Protein AF-A0A822EHN0-F1 (afdb_monomer_lite)

Secondary structure (DSSP, 8-state):
--HHHHT-PPPPHHHHHHHHHHHHTS-HHHHHHHHHHHHHHHHHHHT-SS--TTSBHHHHHHHH-TTSHHHHHHHHTTPPP-BGGGHHHHHHHHHHHHHHGGGGGS-GGGGGG----HHHHHHHHHHHHHH---HHHHHHHHHHHHHHHHHHHHHHHHHHHHHHHHHH--

Sequence (170 aa):
IDLNEIYSVLLSHDQLETEWNFLKEMSLDKLYEGRNLLRQITITLQHYSDDLSQKYLYEFVRIIDNENNLLEQVKRCQIKNFQLCYITNVRDLYEKSMNDFQYLFTDVSHLLRIPLDKELSFELNQILKTELIDIEYQDQIDKLQVDIQMITDFLNVLQKNESILLHQST

Structure (mmCIF, N/CA/C/O backbone):
data_AF-A0A822EHN0-F1
#
_entry.id   AF-A0A822EHN0-F1
#
loop_
_atom_site.group_PDB
_atom_site.id
_atom_site.type_symbol
_atom_site.label_atom_id
_atom_site.label_alt_id
_atom_site.label_comp_id
_atom_site.label_asym_id
_atom_site.label_entity_id
_atom_site.label_seq_id
_atom_site.pdbx_PDB_ins_code
_atom_site.Cartn_x
_atom_site.Cartn_y
_atom_site.Cartn_z
_atom_site.occupancy
_atom_site.B_iso_or_equiv
_atom_site.auth_seq_id
_atom_site.auth_comp_id
_atom_site.auth_asym_id
_atom_site.auth_atom_id
_atom_site.pdbx_PDB_model_num
ATOM 1 N N . ILE A 1 1 ? -20.338 -7.989 12.055 1.00 55.91 1 ILE A N 1
ATOM 2 C CA . ILE A 1 1 ? -19.958 -6.770 11.313 1.00 55.91 1 ILE A CA 1
ATOM 3 C C . ILE A 1 1 ? -18.908 -7.213 10.314 1.00 55.91 1 ILE A C 1
ATOM 5 O O . ILE A 1 1 ? -17.968 -7.872 10.745 1.00 55.91 1 ILE A O 1
ATOM 9 N N . ASP A 1 2 ? -19.113 -6.978 9.020 1.00 67.25 2 ASP A N 1
ATOM 10 C CA . ASP A 1 2 ? -18.100 -7.317 8.021 1.00 67.25 2 ASP A CA 1
ATOM 11 C C . ASP A 1 2 ? -17.008 -6.240 8.045 1.00 67.25 2 ASP A C 1
ATOM 13 O O . ASP A 1 2 ? -17.211 -5.111 7.599 1.00 67.25 2 ASP A O 1
ATOM 17 N N . LEU A 1 3 ? -15.859 -6.572 8.637 1.00 64.38 3 LEU A N 1
ATOM 18 C CA . LEU A 1 3 ? -14.725 -5.652 8.734 1.00 64.38 3 LEU A CA 1
ATOM 19 C C . LEU A 1 3 ? -14.190 -5.276 7.343 1.00 64.38 3 LEU A C 1
ATOM 21 O O . LEU A 1 3 ? -13.645 -4.187 7.180 1.00 64.38 3 LEU A O 1
ATOM 25 N N . ASN A 1 4 ? -14.398 -6.114 6.320 1.00 68.19 4 ASN A N 1
ATOM 26 C CA . ASN A 1 4 ? -13.987 -5.777 4.960 1.00 68.19 4 ASN A CA 1
ATOM 27 C C . ASN A 1 4 ? -14.812 -4.624 4.386 1.00 68.19 4 ASN A C 1
ATOM 29 O O . ASN A 1 4 ? -14.249 -3.786 3.689 1.00 68.19 4 ASN A O 1
ATOM 33 N N . GLU A 1 5 ? -16.104 -4.522 4.704 1.00 75.69 5 GLU A N 1
ATOM 34 C CA . GLU A 1 5 ? -16.929 -3.387 4.268 1.00 75.69 5 GLU A CA 1
ATOM 35 C C . GLU A 1 5 ? -16.526 -2.089 4.982 1.00 75.69 5 GLU A C 1
ATOM 37 O O . GLU A 1 5 ? -16.450 -1.031 4.359 1.00 75.69 5 GLU A O 1
ATOM 42 N N . ILE A 1 6 ? -16.192 -2.173 6.273 1.00 84.25 6 ILE A N 1
ATOM 43 C CA . ILE A 1 6 ? -15.804 -1.019 7.098 1.00 84.25 6 ILE A CA 1
ATOM 44 C C . ILE A 1 6 ? -14.496 -0.369 6.629 1.00 84.25 6 ILE A C 1
ATOM 46 O O . ILE A 1 6 ? -14.357 0.855 6.671 1.00 84.25 6 ILE A O 1
ATOM 50 N N . TYR A 1 7 ? -13.535 -1.180 6.190 1.00 86.38 7 TYR A N 1
ATOM 51 C CA . TYR A 1 7 ? -12.207 -0.725 5.768 1.00 86.38 7 TYR A CA 1
ATOM 52 C C . TYR A 1 7 ? -12.078 -0.513 4.251 1.00 86.38 7 TYR A C 1
ATOM 54 O O . TYR A 1 7 ? -10.968 -0.306 3.750 1.00 86.38 7 TYR A O 1
ATOM 62 N N . SER A 1 8 ? -13.196 -0.568 3.521 1.00 87.69 8 SER A N 1
ATOM 63 C CA . SER A 1 8 ? -13.262 -0.384 2.063 1.00 87.69 8 SER A CA 1
ATOM 64 C C . SER A 1 8 ? -14.009 0.886 1.654 1.00 87.69 8 SER A C 1
ATOM 66 O O . SER A 1 8 ? -14.486 0.988 0.522 1.00 87.69 8 SER A O 1
ATOM 68 N N . VAL A 1 9 ? -14.114 1.870 2.553 1.00 90.25 9 VAL A N 1
ATOM 69 C CA . VAL A 1 9 ? -14.708 3.165 2.214 1.00 90.25 9 VAL A CA 1
ATOM 70 C C . VAL A 1 9 ? -13.847 3.830 1.141 1.00 90.25 9 VAL A C 1
ATOM 72 O O . VAL A 1 9 ? -12.618 3.861 1.224 1.00 90.25 9 VAL A O 1
ATOM 75 N N . LEU A 1 10 ? -14.501 4.344 0.102 1.00 89.75 10 LEU A N 1
ATOM 76 C CA . LEU A 1 10 ? -13.825 5.022 -0.995 1.00 89.75 10 LEU A CA 1
ATOM 77 C C . LEU A 1 10 ? -13.446 6.444 -0.581 1.00 89.75 10 LEU A C 1
ATOM 79 O O . LEU A 1 10 ? -14.244 7.156 0.032 1.00 89.75 10 LEU A O 1
ATOM 83 N N . LEU A 1 11 ? -12.243 6.866 -0.965 1.00 86.31 11 LEU A N 1
ATOM 84 C CA . LEU A 1 11 ? -11.859 8.271 -0.915 1.00 86.31 11 LEU A CA 1
ATOM 85 C C . LEU A 1 11 ? -12.758 9.093 -1.852 1.00 86.31 11 LEU A C 1
ATOM 87 O O . LEU A 1 11 ? -13.201 8.610 -2.901 1.00 86.31 11 LEU A O 1
ATOM 91 N N . SER A 1 12 ? -13.015 10.351 -1.491 1.00 89.19 12 SER A N 1
ATOM 92 C CA . SER A 1 12 ? -13.684 11.290 -2.393 1.00 89.19 12 SER A CA 1
ATOM 93 C C . SER A 1 12 ? -12.827 11.561 -3.634 1.00 89.19 12 SER A C 1
ATOM 95 O O . SER A 1 12 ? -11.622 11.319 -3.635 1.00 89.19 12 SER A O 1
ATOM 97 N N . HIS A 1 13 ? -13.428 12.099 -4.698 1.00 83.88 13 HIS A N 1
ATOM 98 C CA . HIS A 1 13 ? -12.689 12.413 -5.925 1.00 83.88 13 HIS A CA 1
ATOM 99 C C . HIS A 1 13 ? -11.488 13.341 -5.670 1.00 83.88 13 HIS A C 1
ATOM 101 O O . HIS A 1 13 ? -10.380 13.041 -6.104 1.00 83.88 13 HIS A O 1
ATOM 107 N N . ASP A 1 14 ? -11.685 14.395 -4.877 1.00 87.25 14 ASP A N 1
ATOM 108 C CA . ASP A 1 14 ? -10.628 15.353 -4.535 1.00 87.25 14 ASP A CA 1
ATOM 109 C C . ASP A 1 14 ? -9.508 14.706 -3.698 1.00 87.25 14 ASP A C 1
ATOM 111 O O . ASP A 1 14 ? -8.322 15.000 -3.876 1.00 87.25 14 ASP A O 1
ATOM 115 N N . GLN A 1 15 ? -9.866 13.791 -2.787 1.00 87.75 15 GLN A N 1
ATOM 116 C CA . GLN A 1 15 ? -8.897 13.026 -1.997 1.00 87.75 15 GLN A CA 1
ATOM 117 C C . GLN A 1 15 ? -8.105 12.053 -2.873 1.00 87.75 15 GLN A C 1
ATOM 119 O O . GLN A 1 15 ? -6.889 11.956 -2.718 1.00 87.75 15 GLN A O 1
ATOM 124 N N . LEU A 1 16 ? -8.777 11.371 -3.807 1.00 86.56 16 LEU A N 1
ATOM 125 C CA . LEU A 1 16 ? -8.144 10.488 -4.785 1.00 86.56 16 LEU A CA 1
ATOM 126 C C . LEU A 1 16 ? -7.145 11.256 -5.646 1.00 86.56 16 LEU A C 1
ATOM 128 O O . LEU A 1 16 ? -6.023 10.795 -5.808 1.00 86.56 16 LEU A O 1
ATOM 132 N N . GLU A 1 17 ? -7.521 12.419 -6.178 1.00 83.12 17 GLU A N 1
ATOM 133 C CA . GLU A 1 17 ? -6.631 13.235 -7.008 1.00 83.12 17 GLU A CA 1
ATOM 134 C C . GLU A 1 17 ? -5.415 13.733 -6.213 1.00 83.12 17 GLU A C 1
ATOM 136 O O . GLU A 1 17 ? -4.277 13.639 -6.678 1.00 83.12 17 GLU A O 1
ATOM 141 N N . THR A 1 18 ? -5.639 14.195 -4.982 1.00 87.56 18 THR A N 1
ATOM 142 C CA . THR A 1 18 ? -4.565 14.647 -4.087 1.00 87.56 18 THR A CA 1
ATOM 143 C C . THR A 1 18 ? -3.598 13.515 -3.744 1.00 87.56 18 THR A C 1
ATOM 145 O O . THR A 1 18 ? -2.380 13.717 -3.716 1.00 87.56 18 THR A O 1
ATOM 148 N N . GLU A 1 19 ? -4.120 12.321 -3.464 1.00 87.44 19 GLU A N 1
ATOM 149 C CA . GLU A 1 19 ? -3.292 11.165 -3.144 1.00 87.44 19 GLU A CA 1
ATOM 150 C C . GLU A 1 19 ? -2.548 10.673 -4.378 1.00 87.44 19 GLU A C 1
ATOM 152 O O . GLU A 1 19 ? -1.336 10.497 -4.340 1.00 87.44 19 GLU A O 1
ATOM 157 N N . TRP A 1 20 ? -3.233 10.583 -5.512 1.00 85.94 20 TRP A N 1
ATOM 158 C CA . TRP A 1 20 ? -2.650 10.196 -6.787 1.00 85.94 20 TRP A CA 1
ATOM 159 C C . TRP A 1 20 ? -1.474 11.083 -7.207 1.00 85.94 20 TRP A C 1
ATOM 161 O O . TRP A 1 20 ? -0.417 10.576 -7.583 1.00 85.94 20 TRP A O 1
ATOM 171 N N . ASN A 1 21 ? -1.636 12.405 -7.122 1.00 84.88 21 ASN A N 1
ATOM 172 C CA . ASN A 1 21 ? -0.575 13.351 -7.466 1.00 84.88 21 ASN A CA 1
ATOM 173 C C . ASN A 1 21 ? 0.638 13.206 -6.542 1.00 84.88 21 ASN A C 1
ATOM 175 O O . ASN A 1 21 ? 1.768 13.285 -7.007 1.00 84.88 21 ASN A O 1
ATOM 179 N N . PHE A 1 22 ? 0.413 12.917 -5.260 1.00 88.75 22 PHE A N 1
ATOM 180 C CA . PHE A 1 22 ? 1.492 12.633 -4.319 1.00 88.75 22 PHE A CA 1
ATOM 181 C C . PHE A 1 22 ? 2.228 11.323 -4.637 1.00 88.75 22 PHE A C 1
ATOM 183 O O . PHE A 1 22 ? 3.457 11.293 -4.633 1.00 88.75 22 PHE A O 1
ATOM 190 N N . LEU A 1 23 ? 1.499 10.244 -4.942 1.00 88.31 23 LEU A N 1
ATOM 191 C CA . LEU A 1 23 ? 2.101 8.936 -5.226 1.00 88.31 23 LEU A CA 1
ATOM 192 C C . LEU A 1 23 ? 2.923 8.929 -6.521 1.00 88.31 23 LEU A C 1
ATOM 194 O O . LEU A 1 23 ? 3.923 8.221 -6.600 1.00 88.31 23 LEU A O 1
ATOM 198 N N . LYS A 1 24 ? 2.548 9.742 -7.514 1.00 83.00 24 LYS A N 1
ATOM 199 C CA . LYS A 1 24 ? 3.294 9.895 -8.776 1.00 83.00 24 LYS A CA 1
ATOM 200 C C . LYS A 1 24 ? 4.724 10.400 -8.602 1.00 83.00 24 LYS A C 1
ATOM 202 O O . LYS A 1 24 ? 5.576 10.096 -9.430 1.00 83.00 24 LYS A O 1
ATOM 207 N N . GLU A 1 25 ? 4.981 11.183 -7.561 1.00 83.38 25 GLU A N 1
ATOM 208 C CA . GLU A 1 25 ? 6.306 11.749 -7.283 1.00 83.38 25 GLU A CA 1
ATOM 209 C C . GLU A 1 25 ? 7.174 10.814 -6.422 1.00 83.38 25 GLU A C 1
ATOM 211 O O . GLU A 1 25 ? 8.344 11.100 -6.156 1.00 83.38 25 GLU A O 1
ATOM 216 N N . MET A 1 26 ? 6.614 9.691 -5.967 1.00 84.00 26 MET A N 1
ATOM 217 C CA . MET A 1 26 ? 7.266 8.760 -5.055 1.00 84.00 26 MET A CA 1
ATOM 218 C C . MET A 1 26 ? 8.111 7.727 -5.809 1.00 84.00 26 MET A C 1
ATOM 220 O O . MET A 1 26 ? 7.751 7.293 -6.897 1.00 84.00 26 MET A O 1
ATOM 224 N N . SER A 1 27 ? 9.238 7.293 -5.234 1.00 82.31 27 SER A N 1
ATOM 225 C CA . SER A 1 27 ? 10.047 6.227 -5.838 1.00 82.31 27 SER A CA 1
ATOM 226 C C . SER A 1 27 ? 9.341 4.870 -5.777 1.00 82.31 27 SER A C 1
ATOM 228 O O . SER A 1 27 ? 8.581 4.594 -4.846 1.00 82.31 27 SER A O 1
ATOM 230 N N . LEU A 1 28 ? 9.653 3.992 -6.736 1.00 77.88 28 LEU A N 1
ATOM 231 C CA . LEU A 1 28 ? 9.080 2.646 -6.801 1.00 77.88 28 LEU A CA 1
ATOM 232 C C . LEU A 1 28 ? 9.347 1.837 -5.522 1.00 77.88 28 LEU A C 1
ATOM 234 O O . LEU A 1 28 ? 8.431 1.193 -5.018 1.00 77.88 28 LEU A O 1
ATOM 238 N N . ASP A 1 29 ? 10.552 1.937 -4.951 1.00 77.62 29 ASP A N 1
ATOM 239 C CA . ASP A 1 29 ? 10.904 1.257 -3.696 1.00 77.62 29 ASP A CA 1
ATOM 240 C C . ASP A 1 29 ? 9.981 1.672 -2.547 1.00 77.62 29 ASP A C 1
ATOM 242 O O . ASP A 1 29 ? 9.446 0.830 -1.829 1.00 77.62 29 ASP A O 1
ATOM 246 N N . LYS A 1 30 ? 9.717 2.977 -2.409 1.00 84.06 30 LYS A N 1
ATOM 247 C CA . LYS A 1 30 ? 8.826 3.502 -1.367 1.00 84.06 30 LYS A CA 1
ATOM 248 C C . LYS A 1 30 ? 7.377 3.098 -1.594 1.00 84.06 30 LYS A C 1
ATOM 250 O O . LYS A 1 30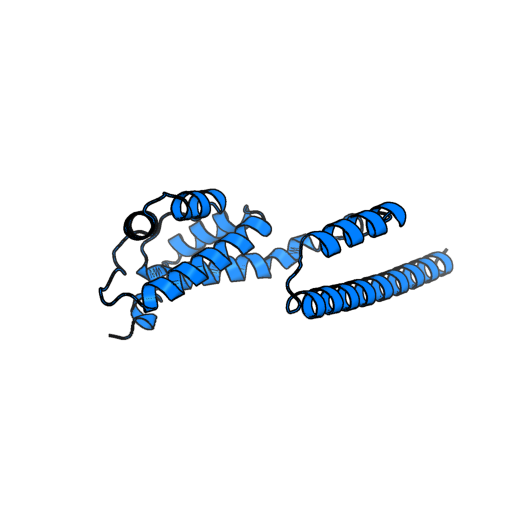 ? 6.672 2.822 -0.627 1.00 84.06 30 LYS A O 1
ATOM 255 N N . LEU A 1 31 ? 6.934 3.032 -2.848 1.00 84.31 31 LEU A N 1
ATOM 256 C CA . LEU A 1 31 ? 5.595 2.552 -3.181 1.00 84.31 31 LEU A CA 1
ATOM 257 C C . LEU A 1 31 ? 5.442 1.062 -2.870 1.00 84.31 31 LEU A C 1
ATOM 259 O O . LEU A 1 31 ? 4.435 0.660 -2.291 1.00 84.31 31 LEU A O 1
ATOM 263 N N . TYR A 1 32 ? 6.453 0.254 -3.186 1.00 83.00 32 TYR A N 1
ATOM 264 C CA . TYR A 1 32 ? 6.465 -1.173 -2.880 1.00 83.00 32 TYR A CA 1
ATOM 265 C C . TYR A 1 32 ? 6.492 -1.435 -1.370 1.00 83.00 32 TYR A C 1
ATOM 267 O O . TYR A 1 32 ? 5.654 -2.182 -0.852 1.00 83.00 32 TYR A O 1
ATOM 275 N N . GLU A 1 33 ? 7.413 -0.791 -0.645 1.00 80.56 33 GLU A N 1
ATOM 276 C CA . GLU A 1 33 ? 7.483 -0.865 0.817 1.00 80.56 33 GLU A CA 1
ATOM 277 C C . GLU A 1 33 ? 6.174 -0.383 1.453 1.00 80.56 33 GLU A C 1
ATOM 279 O O . GLU 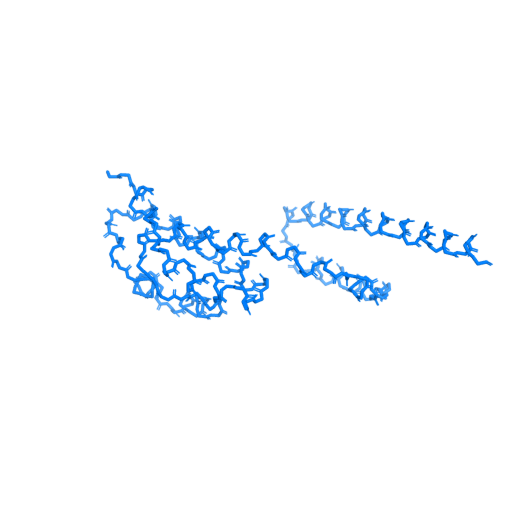A 1 33 ? 5.602 -1.078 2.296 1.00 80.56 33 GLU A O 1
ATOM 284 N N . GLY A 1 34 ? 5.646 0.754 0.991 1.00 85.75 34 GLY A N 1
ATOM 285 C CA . GLY A 1 34 ? 4.397 1.330 1.475 1.00 85.75 34 GLY A CA 1
ATOM 286 C C . GLY A 1 34 ? 3.195 0.413 1.255 1.00 85.75 34 GLY A C 1
ATOM 287 O O . GLY A 1 34 ? 2.440 0.158 2.194 1.00 85.75 34 GLY A O 1
ATOM 288 N N . ARG A 1 35 ? 3.051 -0.170 0.057 1.00 88.50 35 ARG A N 1
ATOM 289 C CA . ARG A 1 35 ? 2.002 -1.157 -0.252 1.00 88.50 35 ARG A CA 1
ATOM 290 C C . ARG A 1 35 ? 2.073 -2.353 0.693 1.00 88.50 35 ARG A C 1
ATOM 292 O O . ARG A 1 35 ? 1.047 -2.788 1.220 1.00 88.50 35 ARG A O 1
ATOM 299 N N . ASN A 1 36 ? 3.269 -2.900 0.903 1.00 80.69 36 ASN A N 1
ATOM 300 C CA . ASN A 1 36 ? 3.460 -4.059 1.771 1.00 80.69 36 ASN A CA 1
ATOM 301 C C . ASN A 1 36 ? 3.128 -3.741 3.229 1.00 80.69 36 ASN A C 1
ATOM 303 O O . ASN A 1 36 ? 2.457 -4.542 3.885 1.00 80.69 36 ASN A O 1
ATOM 307 N N . LEU A 1 37 ? 3.527 -2.561 3.705 1.00 83.25 37 LEU A N 1
ATOM 308 C CA . LEU A 1 37 ? 3.222 -2.098 5.051 1.00 83.25 37 LEU A CA 1
ATOM 309 C C . LEU A 1 37 ? 1.713 -1.907 5.251 1.00 83.25 37 LEU A C 1
ATOM 311 O O . LEU A 1 37 ? 1.140 -2.426 6.207 1.00 83.25 37 LEU A O 1
ATOM 315 N N . LEU A 1 38 ? 1.038 -1.251 4.302 1.00 86.88 38 LEU A N 1
ATOM 316 C CA . LEU A 1 38 ? -0.419 -1.078 4.308 1.00 86.88 38 LEU A CA 1
ATOM 317 C C . LEU A 1 38 ? -1.160 -2.418 4.264 1.00 86.88 38 LEU A C 1
ATOM 319 O O . LEU A 1 38 ? -2.166 -2.589 4.956 1.00 86.88 38 LEU A O 1
ATOM 323 N N . ARG A 1 39 ? -0.655 -3.398 3.505 1.00 84.88 39 ARG A N 1
ATOM 324 C CA . ARG A 1 39 ? -1.200 -4.763 3.485 1.00 84.88 39 ARG A CA 1
ATOM 325 C C . ARG A 1 39 ? -1.109 -5.420 4.861 1.00 84.88 39 ARG A C 1
ATOM 327 O O . ARG A 1 39 ? -2.103 -5.976 5.318 1.00 84.88 39 ARG A O 1
ATOM 334 N N . GLN A 1 40 ? 0.045 -5.341 5.522 1.00 80.00 40 GLN A N 1
ATOM 335 C CA . GLN A 1 40 ? 0.220 -5.889 6.870 1.00 80.00 40 GLN A CA 1
ATOM 336 C C . GLN A 1 40 ? -0.708 -5.206 7.877 1.00 80.00 40 GLN A C 1
ATOM 338 O O . GLN A 1 40 ? -1.395 -5.894 8.624 1.00 80.00 40 GLN A O 1
ATOM 343 N N . ILE A 1 41 ? -0.807 -3.875 7.841 1.00 84.19 41 ILE A N 1
ATOM 344 C CA . ILE A 1 41 ? -1.720 -3.112 8.703 1.00 84.19 41 ILE A CA 1
ATOM 345 C C . ILE A 1 41 ? -3.179 -3.524 8.462 1.00 84.19 41 ILE A C 1
ATOM 347 O O . ILE A 1 41 ? -3.921 -3.723 9.420 1.00 84.19 41 ILE A O 1
ATOM 351 N N . THR A 1 42 ? -3.584 -3.709 7.202 1.00 83.06 42 THR A N 1
ATOM 352 C CA . THR A 1 42 ? -4.940 -4.170 6.851 1.00 83.06 42 THR A CA 1
ATOM 353 C C . THR A 1 42 ? -5.230 -5.546 7.452 1.00 83.06 42 THR A C 1
ATOM 355 O O . THR A 1 42 ? -6.277 -5.740 8.064 1.00 83.06 42 THR A O 1
ATOM 358 N N . ILE A 1 43 ? -4.287 -6.489 7.328 1.00 80.62 43 ILE A N 1
ATOM 359 C CA . ILE A 1 43 ? -4.406 -7.826 7.928 1.00 80.62 43 ILE A CA 1
ATOM 360 C C . ILE A 1 43 ? -4.514 -7.707 9.448 1.00 80.62 43 ILE A C 1
ATOM 362 O O . ILE A 1 43 ? -5.386 -8.327 10.046 1.00 80.62 43 ILE A O 1
ATOM 366 N N . THR A 1 44 ? -3.674 -6.890 10.083 1.00 83.12 44 THR A N 1
ATOM 367 C CA . THR A 1 44 ? -3.733 -6.668 11.531 1.00 83.12 44 THR A CA 1
ATOM 368 C C . THR A 1 44 ? -5.105 -6.148 11.956 1.00 83.12 44 THR A C 1
ATOM 370 O O . THR A 1 44 ? -5.688 -6.693 12.888 1.00 83.12 44 THR A O 1
ATOM 373 N N . LEU A 1 45 ? -5.672 -5.167 11.247 1.00 79.94 45 LEU A N 1
ATOM 374 C CA . LEU A 1 45 ? -6.997 -4.610 11.548 1.00 79.94 45 LEU A CA 1
ATOM 375 C C . LEU A 1 45 ? -8.125 -5.642 11.454 1.00 79.94 45 LEU A C 1
ATOM 377 O O . LEU A 1 45 ? -9.038 -5.610 12.271 1.00 79.94 45 LEU A O 1
ATOM 381 N N . GLN A 1 46 ? -8.044 -6.595 10.522 1.00 76.25 46 GLN A N 1
ATOM 382 C CA . GLN A 1 46 ? -9.022 -7.688 10.417 1.00 76.25 46 GLN A CA 1
ATOM 383 C C . GLN A 1 46 ? -9.031 -8.615 11.644 1.00 76.25 46 GLN A C 1
ATOM 385 O O . GLN A 1 46 ? -10.015 -9.318 11.865 1.00 76.25 46 GLN 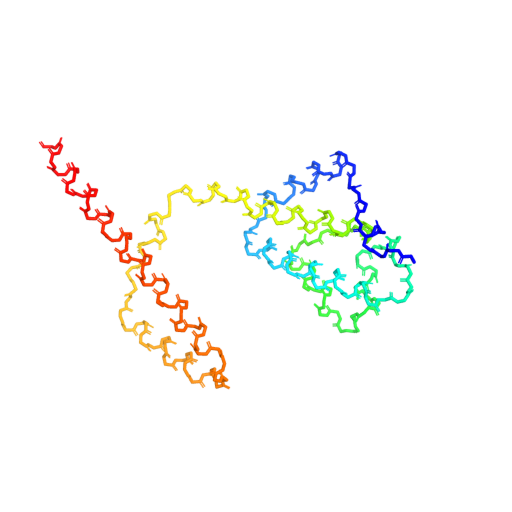A O 1
ATOM 390 N N . HIS A 1 47 ? -7.957 -8.621 12.440 1.00 77.12 47 HIS A N 1
ATOM 391 C CA . HIS A 1 47 ? -7.841 -9.423 13.659 1.00 77.12 47 HIS A CA 1
ATOM 392 C C . HIS A 1 47 ? -8.195 -8.642 14.939 1.00 77.12 47 HIS A C 1
ATOM 394 O O . HIS A 1 47 ? -8.185 -9.229 16.021 1.00 77.12 47 HIS A O 1
ATOM 400 N N . TYR A 1 48 ? -8.524 -7.347 14.846 1.00 77.12 48 TYR A N 1
ATOM 401 C CA . TYR A 1 48 ? -9.018 -6.568 15.986 1.00 77.12 48 TYR A CA 1
ATOM 402 C C . TYR A 1 48 ? -10.517 -6.804 16.210 1.00 77.12 48 TYR A C 1
ATOM 404 O O . TYR A 1 48 ? -11.311 -6.800 15.273 1.00 77.12 48 TYR A O 1
ATOM 412 N N . SER A 1 49 ? -10.913 -6.992 17.473 1.00 73.31 49 SER A N 1
ATOM 413 C CA . SER A 1 49 ? -12.324 -7.135 17.867 1.00 73.31 49 SER A CA 1
ATOM 414 C C . SER A 1 49 ? -13.094 -5.816 17.831 1.00 73.31 49 SER A C 1
ATOM 416 O O . SER A 1 49 ? -14.314 -5.817 17.666 1.00 73.31 49 SER A O 1
ATOM 418 N N . ASP A 1 50 ? -12.380 -4.707 18.013 1.00 84.19 50 ASP A N 1
ATOM 419 C CA . ASP A 1 50 ? -12.948 -3.372 18.133 1.00 84.19 50 ASP A CA 1
ATOM 420 C C . ASP A 1 50 ? -12.937 -2.666 16.777 1.00 84.19 50 ASP A C 1
ATOM 422 O O . ASP A 1 50 ? -11.975 -2.766 16.014 1.00 84.19 50 ASP A O 1
ATOM 426 N N . ASP A 1 51 ? -13.988 -1.898 16.490 1.00 87.00 51 ASP A N 1
ATOM 427 C CA . ASP A 1 51 ? -14.022 -1.048 15.303 1.00 87.00 51 ASP A CA 1
ATOM 428 C C . ASP A 1 51 ? -13.074 0.149 15.479 1.00 87.00 51 ASP A C 1
ATOM 430 O O . ASP A 1 51 ? -13.322 1.075 16.256 1.00 87.00 51 ASP A O 1
ATOM 434 N N . LEU A 1 52 ? -11.971 0.124 14.729 1.00 89.81 52 LEU A N 1
ATOM 435 C CA . LEU A 1 52 ? -10.963 1.185 14.703 1.00 89.81 52 LEU A CA 1
ATOM 436 C C . LEU A 1 52 ? -11.062 2.072 13.451 1.00 89.81 52 LEU A C 1
ATOM 438 O O . LEU A 1 52 ? -10.185 2.899 13.222 1.00 89.81 52 LEU A O 1
ATOM 442 N N . SER A 1 53 ? -12.108 1.928 12.636 1.00 90.88 53 SER A N 1
ATOM 443 C CA . SER A 1 53 ? -12.263 2.593 11.331 1.00 90.88 53 SER A CA 1
ATOM 444 C C . SER A 1 53 ? -12.173 4.114 11.365 1.00 90.88 53 SER A C 1
ATOM 446 O O . SER A 1 53 ? -11.643 4.725 10.437 1.00 90.88 53 SER A O 1
ATOM 448 N N . GLN A 1 54 ? -12.641 4.727 12.452 1.00 93.50 54 GLN A N 1
ATOM 449 C CA . GLN A 1 54 ? -12.621 6.178 12.637 1.00 93.50 54 GLN A CA 1
ATOM 450 C C . GLN A 1 54 ? -11.265 6.714 13.107 1.00 93.50 54 GLN A C 1
ATOM 452 O O . GLN A 1 54 ? -11.043 7.926 13.066 1.00 93.50 54 GLN A O 1
ATOM 457 N N . LYS A 1 55 ? -10.356 5.840 13.562 1.00 95.00 55 LYS A N 1
ATOM 458 C CA . LYS A 1 55 ? -9.015 6.252 13.983 1.00 95.00 55 LYS A CA 1
ATOM 459 C C . LYS A 1 55 ? -8.156 6.593 12.779 1.00 95.00 55 LYS A C 1
ATOM 461 O O . LYS A 1 55 ? -8.334 6.066 11.683 1.00 95.00 55 LYS A O 1
ATOM 466 N N . TYR A 1 56 ? -7.178 7.450 13.022 1.00 96.31 56 TYR A N 1
ATOM 467 C CA . TYR A 1 56 ? -6.147 7.760 12.046 1.00 96.31 56 TYR A CA 1
ATOM 468 C C . TYR A 1 56 ? -5.012 6.735 12.088 1.00 96.31 56 TYR A C 1
ATOM 470 O O . TYR A 1 56 ? -4.691 6.199 13.150 1.00 96.31 56 TYR A O 1
ATOM 478 N N . LEU A 1 57 ? -4.362 6.505 10.944 1.00 95.19 57 LEU A N 1
ATOM 479 C CA . LEU A 1 57 ? -3.245 5.569 10.804 1.00 95.19 57 LEU A CA 1
ATOM 480 C C . LEU A 1 57 ? -2.174 5.771 11.883 1.00 95.19 57 LEU A C 1
ATOM 482 O O . LEU A 1 57 ? -1.767 4.814 12.533 1.00 95.19 57 LEU A O 1
ATOM 486 N N . TYR A 1 58 ? -1.727 7.007 12.108 1.00 94.75 58 TYR A N 1
ATOM 487 C CA . TYR A 1 58 ? -0.661 7.272 13.080 1.00 94.75 58 TYR A CA 1
ATOM 488 C C . TYR A 1 58 ? -1.102 7.004 14.522 1.00 94.75 58 TYR A C 1
ATOM 490 O O . TYR A 1 58 ? -0.288 6.597 15.348 1.00 94.75 58 TYR A O 1
ATOM 498 N N . GLU A 1 59 ? -2.381 7.225 14.834 1.00 92.88 59 GLU A N 1
ATOM 499 C CA . GLU A 1 59 ? -2.940 6.887 16.145 1.00 92.88 59 GLU A CA 1
ATOM 500 C C . GLU A 1 59 ? -2.988 5.377 16.335 1.00 92.88 59 GLU A C 1
ATOM 502 O O . GLU A 1 59 ? -2.590 4.880 17.382 1.00 92.88 59 GLU A O 1
ATOM 507 N N . PHE A 1 60 ? -3.433 4.649 15.310 1.00 91.12 60 PHE A N 1
ATOM 508 C CA . PHE A 1 60 ? -3.454 3.195 15.321 1.00 91.12 60 PHE A CA 1
ATOM 509 C C . PHE A 1 60 ? -2.056 2.606 15.490 1.00 91.12 60 PHE A C 1
ATOM 511 O O . PHE A 1 60 ? -1.847 1.783 16.375 1.00 91.12 60 PHE A O 1
ATOM 518 N N . VAL A 1 61 ? -1.086 3.072 14.703 1.00 89.00 61 VAL A N 1
ATOM 519 C CA . VAL A 1 61 ? 0.299 2.602 14.790 1.00 89.00 61 VAL A CA 1
ATOM 520 C C . VAL A 1 61 ? 0.843 2.806 16.201 1.00 89.00 61 VAL A C 1
ATOM 522 O O . VAL A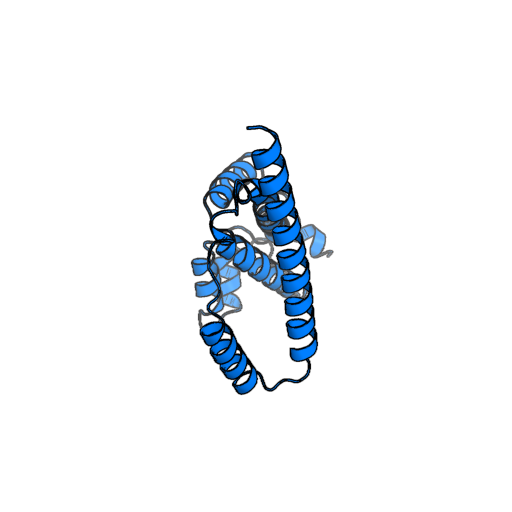 1 61 ? 1.369 1.866 16.778 1.00 89.00 61 VAL A O 1
ATOM 525 N N . ARG A 1 62 ? 0.616 3.971 16.819 1.00 87.44 62 ARG A N 1
ATOM 526 C CA . ARG A 1 62 ? 1.034 4.230 18.209 1.00 87.44 62 ARG A CA 1
ATOM 527 C C . ARG A 1 62 ? 0.377 3.321 19.250 1.00 87.44 62 ARG A C 1
ATOM 529 O O . ARG A 1 62 ? 0.942 3.153 20.322 1.00 87.44 62 ARG A O 1
ATOM 536 N N . ILE A 1 63 ? -0.813 2.784 18.978 1.00 84.31 63 ILE A N 1
ATOM 537 C CA . ILE A 1 63 ? -1.491 1.843 19.883 1.00 84.31 63 ILE A CA 1
ATOM 538 C C . ILE A 1 63 ? -0.813 0.470 19.841 1.00 84.31 63 ILE A C 1
ATOM 540 O O . ILE A 1 63 ? -0.765 -0.213 20.861 1.00 84.31 63 ILE A O 1
ATOM 544 N N . ILE A 1 64 ? -0.315 0.061 18.672 1.00 81.81 64 ILE A N 1
ATOM 545 C CA . ILE A 1 64 ? 0.209 -1.294 18.448 1.00 81.81 64 ILE A CA 1
ATOM 546 C C . ILE A 1 64 ? 1.739 -1.381 18.491 1.00 81.81 64 ILE A C 1
ATOM 548 O O . ILE A 1 64 ? 2.290 -2.472 18.604 1.00 81.81 64 ILE A O 1
ATOM 552 N N . ASP A 1 65 ? 2.423 -0.243 18.397 1.00 79.88 65 ASP A N 1
ATOM 553 C CA . ASP A 1 65 ? 3.873 -0.139 18.279 1.00 79.88 65 ASP A CA 1
ATOM 554 C C . ASP A 1 65 ? 4.487 0.509 19.522 1.00 79.88 65 ASP A C 1
ATOM 556 O O . ASP A 1 65 ? 4.627 1.729 19.620 1.00 79.88 65 ASP A O 1
ATOM 560 N N . ASN A 1 66 ? 4.875 -0.333 20.479 1.00 71.19 66 ASN A N 1
ATOM 561 C CA . ASN A 1 66 ? 5.471 0.113 21.740 1.00 71.19 66 ASN A CA 1
ATOM 562 C C . ASN A 1 66 ? 6.874 0.724 21.564 1.00 71.19 66 ASN A C 1
ATOM 564 O O . ASN A 1 66 ? 7.308 1.503 22.411 1.00 71.19 66 ASN A O 1
ATOM 568 N N . GLU A 1 67 ? 7.586 0.383 20.485 1.00 78.81 67 GLU A N 1
ATOM 569 C CA . GLU A 1 67 ? 8.988 0.772 20.260 1.00 78.81 67 GLU A CA 1
ATOM 570 C C . GLU A 1 67 ? 9.156 1.852 19.175 1.00 78.81 67 GLU A C 1
ATOM 572 O O . GLU A 1 67 ? 10.278 2.235 18.853 1.00 78.81 67 GLU A O 1
ATOM 577 N N . ASN A 1 68 ? 8.057 2.387 18.630 1.00 77.94 68 ASN A N 1
ATOM 578 C CA . ASN A 1 68 ? 8.033 3.325 17.494 1.00 77.94 68 ASN A CA 1
ATOM 579 C C . ASN A 1 68 ? 8.685 2.794 16.197 1.00 77.94 68 ASN A C 1
ATOM 581 O O . ASN A 1 68 ? 8.926 3.572 15.272 1.00 77.94 68 ASN A O 1
ATOM 585 N N . ASN A 1 69 ? 8.962 1.493 16.088 1.00 81.75 69 ASN A N 1
ATOM 586 C CA . ASN A 1 69 ? 9.592 0.913 14.903 1.00 81.75 69 ASN A CA 1
ATOM 587 C C . ASN A 1 69 ? 8.648 0.964 13.689 1.00 81.75 69 ASN A C 1
ATOM 589 O O . ASN A 1 69 ? 9.022 1.421 12.607 1.00 81.75 69 ASN A O 1
ATOM 593 N N . LEU A 1 70 ? 7.391 0.565 13.878 1.00 84.12 70 LEU A N 1
ATOM 594 C CA . LEU A 1 70 ? 6.365 0.638 12.843 1.00 84.12 70 LEU A CA 1
ATOM 595 C C . LEU A 1 70 ? 6.086 2.093 12.446 1.00 84.12 70 LEU A C 1
ATOM 597 O O . LEU A 1 70 ? 5.948 2.388 11.260 1.00 84.12 70 LEU A O 1
ATOM 601 N N . LEU A 1 71 ? 6.056 3.020 13.408 1.00 86.44 71 LEU A N 1
ATOM 602 C CA . LEU A 1 71 ? 5.850 4.441 13.125 1.00 86.44 71 LEU A CA 1
ATOM 603 C C . LEU A 1 71 ? 6.964 5.027 12.251 1.00 86.44 71 LEU A C 1
ATOM 605 O O . LEU A 1 71 ? 6.679 5.780 11.316 1.00 86.44 71 LEU A O 1
ATOM 609 N N . GLU A 1 72 ? 8.221 4.683 12.525 1.00 84.56 72 GLU A N 1
ATOM 610 C CA . GLU A 1 72 ? 9.343 5.114 11.691 1.00 84.56 72 GLU A CA 1
ATOM 611 C C . GLU A 1 72 ? 9.298 4.476 10.296 1.00 84.56 72 GLU A C 1
ATOM 613 O O . GLU A 1 72 ? 9.575 5.161 9.310 1.00 84.56 72 GLU A O 1
ATOM 618 N N . GLN A 1 73 ? 8.849 3.223 10.166 1.00 81.94 73 GLN A N 1
ATOM 619 C CA . GLN A 1 73 ? 8.622 2.602 8.854 1.00 81.94 73 GLN A CA 1
ATOM 620 C C . GLN A 1 73 ? 7.536 3.326 8.046 1.00 81.94 73 GLN A C 1
ATOM 622 O O . GLN A 1 73 ? 7.754 3.620 6.869 1.00 81.94 73 GLN A O 1
ATOM 627 N N . VAL A 1 74 ? 6.407 3.690 8.671 1.00 87.12 74 VAL A N 1
ATOM 628 C CA . VAL A 1 74 ? 5.338 4.473 8.020 1.00 87.12 74 VAL A CA 1
ATOM 629 C C . VAL A 1 74 ? 5.884 5.803 7.490 1.00 87.12 74 VAL A C 1
ATOM 631 O O . VAL A 1 74 ? 5.638 6.160 6.335 1.00 87.12 74 VAL A O 1
ATOM 634 N N . LYS A 1 75 ? 6.678 6.515 8.299 1.00 90.38 75 LYS A N 1
ATOM 635 C CA . LYS A 1 75 ? 7.308 7.781 7.891 1.00 90.38 75 LYS A CA 1
ATOM 636 C C . LYS A 1 75 ? 8.344 7.592 6.785 1.00 90.38 75 LYS A C 1
ATOM 638 O O . LYS A 1 75 ? 8.376 8.394 5.853 1.00 90.38 75 LYS A O 1
ATOM 643 N N . ARG A 1 76 ? 9.176 6.545 6.858 1.00 86.75 76 ARG A N 1
ATOM 644 C CA . ARG A 1 76 ? 10.201 6.227 5.847 1.00 86.75 76 ARG A CA 1
ATOM 645 C C . ARG A 1 76 ? 9.575 5.973 4.477 1.00 86.75 76 ARG A C 1
ATOM 647 O O . ARG A 1 76 ? 10.069 6.489 3.474 1.00 86.75 76 ARG A O 1
ATOM 654 N N . CYS A 1 77 ? 8.454 5.255 4.461 1.00 87.06 77 CYS A N 1
ATOM 655 C CA . CYS A 1 77 ? 7.650 5.000 3.265 1.00 87.06 77 CYS A CA 1
ATOM 656 C C . CYS A 1 77 ? 6.827 6.221 2.818 1.00 87.06 77 CYS A C 1
ATOM 658 O O . CYS A 1 77 ? 6.138 6.154 1.806 1.00 87.06 77 CYS A O 1
ATOM 660 N N . GLN A 1 78 ? 6.876 7.328 3.568 1.00 92.56 78 GLN A N 1
ATOM 661 C CA . GLN A 1 78 ? 6.126 8.559 3.308 1.00 92.56 78 GLN A CA 1
ATOM 662 C C . GLN A 1 78 ? 4.608 8.343 3.208 1.00 92.56 78 GLN A C 1
ATOM 664 O O . GLN A 1 78 ? 3.920 9.067 2.494 1.00 92.56 78 GLN A O 1
ATOM 669 N N . ILE A 1 79 ? 4.063 7.368 3.938 1.00 92.94 79 ILE A N 1
ATOM 670 C CA . ILE A 1 79 ? 2.618 7.130 3.964 1.00 92.94 79 ILE A CA 1
ATOM 671 C C . ILE A 1 79 ? 1.956 8.264 4.744 1.00 92.94 79 ILE A C 1
ATOM 673 O O . ILE A 1 79 ? 2.301 8.511 5.901 1.00 92.94 79 ILE A O 1
ATOM 677 N N . LYS A 1 80 ? 0.998 8.958 4.122 1.00 94.44 80 LYS A N 1
ATOM 678 C CA . LYS A 1 80 ? 0.257 10.034 4.787 1.00 94.44 80 LYS A CA 1
ATOM 679 C C . LYS A 1 80 ? -0.623 9.496 5.909 1.00 94.44 80 LYS A C 1
ATOM 681 O O . LYS A 1 80 ? -1.021 8.337 5.934 1.00 94.44 80 LYS A O 1
ATOM 686 N N . ASN A 1 81 ? -0.982 10.381 6.830 1.00 95.50 81 ASN A N 1
ATOM 687 C CA . ASN A 1 81 ? -1.980 10.060 7.835 1.00 95.50 81 ASN A CA 1
ATOM 688 C C . ASN A 1 81 ? -3.391 10.148 7.227 1.00 95.50 81 ASN A C 1
ATOM 690 O O . ASN A 1 81 ? -3.758 11.187 6.682 1.00 95.50 81 ASN A O 1
ATOM 694 N N . PHE A 1 82 ? -4.186 9.088 7.355 1.00 94.56 82 PHE A N 1
ATOM 695 C CA . PHE A 1 82 ? -5.567 9.005 6.865 1.00 94.56 82 PHE A CA 1
ATOM 696 C C . PHE A 1 82 ? -6.423 8.176 7.839 1.00 94.56 82 PHE A C 1
ATOM 698 O O . PHE A 1 82 ? -5.877 7.487 8.704 1.00 94.56 82 PHE A O 1
ATOM 705 N N . GLN A 1 83 ? -7.754 8.258 7.735 1.00 95.81 83 GLN A N 1
ATOM 706 C CA . GLN A 1 83 ? -8.653 7.440 8.562 1.00 95.81 83 GLN A CA 1
ATOM 707 C C . GLN A 1 83 ? -8.659 5.986 8.094 1.00 95.81 83 GLN A C 1
ATOM 709 O O . GLN A 1 83 ? -8.750 5.718 6.898 1.00 95.81 83 GLN A O 1
ATOM 714 N N . LEU A 1 84 ? -8.609 5.039 9.027 1.00 94.19 84 LEU A N 1
ATOM 715 C CA . LEU A 1 84 ? -8.426 3.626 8.704 1.00 94.19 84 LEU A CA 1
ATOM 716 C C . LEU A 1 84 ? -9.529 3.042 7.818 1.00 94.19 84 LEU A C 1
ATOM 718 O O . LEU A 1 84 ? -9.242 2.120 7.062 1.00 94.19 84 LEU A O 1
ATOM 722 N N . CYS A 1 85 ? -10.748 3.588 7.836 1.00 93.75 85 CYS A N 1
ATOM 723 C CA . CYS A 1 85 ? -11.825 3.189 6.923 1.00 93.75 85 CYS A CA 1
ATOM 724 C C . CYS A 1 85 ? -11.442 3.246 5.427 1.00 93.75 85 CYS A C 1
ATOM 726 O O . CYS A 1 85 ? -12.034 2.525 4.628 1.00 93.75 85 CYS A O 1
ATOM 728 N N . TYR A 1 86 ? -10.438 4.051 5.052 1.00 94.31 86 TYR A N 1
ATOM 729 C CA . TYR A 1 86 ? -9.944 4.187 3.677 1.00 94.31 86 TYR A CA 1
ATOM 730 C C . TYR A 1 86 ? -8.762 3.263 3.341 1.00 94.31 86 TYR A C 1
ATOM 732 O O . TYR A 1 86 ? -8.242 3.325 2.227 1.00 94.31 86 TYR A O 1
ATOM 740 N N . ILE A 1 87 ? -8.286 2.433 4.277 1.00 92.50 87 ILE A N 1
ATOM 741 C CA . ILE A 1 87 ? -7.001 1.728 4.137 1.00 92.50 87 ILE A CA 1
ATOM 742 C C . ILE A 1 87 ? -6.923 0.830 2.903 1.00 92.50 87 ILE A C 1
ATOM 744 O O . ILE A 1 87 ? -5.890 0.810 2.234 1.00 92.50 87 ILE A O 1
ATOM 748 N N . THR A 1 88 ? -8.011 0.139 2.562 1.00 90.44 88 THR A N 1
ATOM 749 C CA . THR A 1 88 ? -8.061 -0.701 1.360 1.00 90.44 88 THR A CA 1
ATOM 750 C C . THR A 1 88 ? -7.897 0.158 0.112 1.00 90.44 88 THR A C 1
ATOM 752 O O . THR A 1 88 ? -7.075 -0.151 -0.744 1.00 90.44 88 THR A O 1
ATOM 755 N N . ASN A 1 89 ? -8.599 1.292 0.047 1.00 92.00 89 ASN A N 1
ATOM 756 C CA . ASN A 1 89 ? -8.534 2.198 -1.093 1.00 92.00 89 ASN A CA 1
ATOM 757 C C . ASN A 1 89 ? -7.146 2.846 -1.240 1.00 92.00 89 ASN A C 1
ATOM 759 O O . ASN A 1 89 ? -6.610 2.899 -2.343 1.00 92.00 89 ASN A O 1
ATOM 763 N N . VAL A 1 90 ? -6.523 3.265 -0.132 1.00 92.50 90 VAL A N 1
ATOM 764 C CA . VAL A 1 90 ? -5.152 3.804 -0.136 1.00 92.50 90 VAL A CA 1
ATOM 765 C C . VAL A 1 90 ? -4.145 2.738 -0.574 1.00 92.50 90 VAL A C 1
ATOM 767 O O . VAL A 1 90 ? -3.304 3.004 -1.426 1.00 92.50 90 VAL A O 1
ATOM 770 N N . ARG A 1 91 ? -4.240 1.506 -0.059 1.00 91.81 91 ARG A N 1
ATOM 771 C CA . ARG A 1 91 ? -3.381 0.391 -0.492 1.00 91.81 91 ARG A CA 1
ATOM 772 C C . ARG A 1 91 ? -3.505 0.135 -1.996 1.00 91.81 91 ARG A C 1
ATOM 774 O O . ARG A 1 91 ? -2.492 -0.047 -2.669 1.00 91.81 91 ARG A O 1
ATOM 781 N N . ASP A 1 92 ? -4.728 0.136 -2.515 1.00 90.00 92 ASP A N 1
ATOM 782 C CA . ASP A 1 92 ? -4.991 -0.106 -3.933 1.00 90.00 92 ASP A CA 1
ATOM 783 C C . ASP A 1 92 ? -4.468 1.044 -4.809 1.00 90.00 92 ASP A C 1
ATOM 785 O O . ASP A 1 92 ? -4.004 0.803 -5.923 1.00 90.00 92 ASP A O 1
ATOM 789 N N . LEU A 1 93 ? -4.454 2.284 -4.302 1.00 89.88 93 LEU A N 1
ATOM 790 C CA . LEU A 1 93 ? -3.784 3.404 -4.967 1.00 89.88 93 LEU A CA 1
ATOM 791 C C . LEU A 1 93 ? -2.273 3.197 -5.061 1.00 89.88 93 LEU A C 1
ATOM 793 O O . LEU A 1 93 ? -1.724 3.404 -6.137 1.00 89.88 93 LEU A O 1
ATOM 797 N N . TYR A 1 94 ? -1.611 2.744 -3.993 1.00 89.94 94 TYR A N 1
ATOM 798 C CA . TYR A 1 94 ? -0.180 2.414 -4.036 1.00 89.94 94 TYR A CA 1
ATOM 799 C C . TYR A 1 94 ? 0.110 1.333 -5.086 1.00 89.94 94 TYR A C 1
ATOM 801 O O . TYR A 1 94 ? 1.031 1.477 -5.888 1.00 89.94 94 TYR A O 1
ATOM 809 N N . GLU A 1 95 ? -0.705 0.276 -5.131 1.00 86.06 95 GLU A N 1
ATOM 810 C CA . GLU A 1 95 ? -0.586 -0.786 -6.135 1.00 86.06 95 GLU A CA 1
ATOM 811 C C . GLU A 1 95 ? -0.822 -0.277 -7.559 1.00 86.06 95 GLU A C 1
ATOM 813 O O . GLU A 1 95 ? -0.055 -0.589 -8.470 1.00 86.06 95 GLU A O 1
ATOM 818 N N . LYS A 1 96 ? -1.847 0.552 -7.759 1.00 85.44 96 LYS A N 1
ATOM 819 C CA . LYS A 1 96 ? -2.115 1.169 -9.056 1.00 85.44 96 LYS A CA 1
ATOM 820 C C . LYS A 1 96 ? -0.973 2.085 -9.483 1.00 85.44 96 LYS A C 1
ATOM 822 O O . LYS A 1 96 ? -0.550 2.007 -10.629 1.00 85.44 96 LYS A O 1
ATOM 827 N N . SER A 1 97 ? -0.446 2.907 -8.578 1.00 83.44 97 SER A N 1
ATOM 828 C CA . SER A 1 97 ? 0.696 3.774 -8.860 1.00 83.44 97 SER A CA 1
ATOM 829 C C . SER A 1 97 ? 1.915 2.956 -9.276 1.00 83.44 97 SER A C 1
ATOM 831 O O . SER A 1 97 ? 2.523 3.297 -10.282 1.00 83.44 97 SER A O 1
ATOM 833 N N . MET A 1 98 ? 2.220 1.841 -8.598 1.00 80.62 98 MET A N 1
ATOM 834 C CA . MET A 1 98 ? 3.288 0.914 -9.009 1.00 80.62 98 MET A CA 1
ATOM 835 C C . MET A 1 98 ? 3.070 0.313 -10.402 1.00 80.62 98 MET A C 1
ATOM 837 O O . MET A 1 98 ? 4.028 0.117 -11.140 1.00 80.62 98 MET A O 1
ATOM 841 N N . ASN A 1 99 ? 1.832 -0.006 -10.772 1.00 72.19 99 ASN A N 1
ATOM 842 C CA . ASN A 1 99 ? 1.538 -0.554 -12.098 1.00 72.19 99 ASN A CA 1
ATOM 843 C C . ASN A 1 99 ? 1.605 0.524 -13.187 1.00 72.19 99 ASN A C 1
ATOM 845 O O . ASN A 1 99 ? 2.022 0.246 -14.310 1.00 72.19 99 ASN A O 1
ATOM 849 N N . ASP A 1 100 ? 1.269 1.762 -12.835 1.00 66.75 100 ASP A N 1
ATOM 850 C CA . ASP A 1 100 ? 1.403 2.920 -13.709 1.00 66.75 100 ASP A CA 1
ATOM 851 C C . ASP A 1 100 ? 2.885 3.314 -13.899 1.00 66.75 100 ASP A C 1
ATOM 853 O O . ASP A 1 100 ? 3.219 3.917 -14.909 1.00 66.75 100 ASP A O 1
ATOM 857 N N . PHE A 1 101 ? 3.831 2.837 -13.072 1.00 57.34 101 PHE A N 1
ATOM 858 C CA . PHE A 1 101 ? 5.286 2.973 -13.309 1.00 57.34 101 PHE A CA 1
ATOM 859 C C . PHE A 1 101 ? 5.815 2.314 -14.600 1.00 57.34 101 PHE A C 1
ATOM 861 O O . PHE A 1 101 ? 7.015 2.387 -14.872 1.00 57.34 101 PHE A O 1
ATOM 868 N N . GLN A 1 102 ? 4.950 1.763 -15.460 1.00 47.09 102 GLN A N 1
ATOM 869 C CA . GLN A 1 102 ? 5.276 1.415 -16.848 1.00 47.09 102 GLN A CA 1
ATOM 870 C C . GLN A 1 102 ? 5.996 2.546 -17.614 1.00 47.09 102 GLN A C 1
ATOM 872 O O . GLN A 1 102 ? 6.749 2.256 -18.541 1.00 47.09 102 GLN A O 1
ATOM 877 N N . TYR A 1 103 ? 5.856 3.814 -17.202 1.00 46.53 103 TYR A N 1
ATOM 878 C CA . TYR A 1 103 ? 6.592 4.939 -17.795 1.00 46.53 103 TYR A CA 1
ATOM 879 C C . TYR A 1 103 ? 8.096 4.984 -17.448 1.00 46.53 103 TYR A C 1
ATOM 881 O O . TYR A 1 103 ? 8.839 5.624 -18.179 1.00 46.53 103 TYR A O 1
ATOM 889 N N . LEU A 1 104 ? 8.577 4.327 -16.377 1.00 41.25 104 LEU A N 1
ATOM 890 C CA . LEU A 1 104 ? 10.020 4.249 -16.062 1.00 41.25 104 LEU A CA 1
ATOM 891 C C . LEU A 1 104 ? 10.760 3.173 -16.871 1.00 41.25 104 LEU A C 1
ATOM 893 O O . LEU A 1 104 ? 11.988 3.150 -16.877 1.00 41.25 104 LEU A O 1
ATOM 897 N N . PHE A 1 105 ? 10.035 2.323 -17.601 1.00 44.72 105 PHE A N 1
ATOM 898 C CA . PHE A 1 105 ? 10.621 1.447 -18.616 1.00 44.72 105 PHE A CA 1
ATOM 899 C C . PHE A 1 105 ? 10.779 2.149 -19.975 1.00 44.72 105 PHE A C 1
ATOM 901 O O . PHE A 1 105 ? 10.944 1.486 -20.999 1.00 44.72 105 PHE A O 1
ATOM 908 N N . THR A 1 106 ? 10.774 3.487 -20.020 1.00 41.44 106 THR A N 1
ATOM 909 C CA . THR A 1 106 ? 11.361 4.207 -21.154 1.00 41.44 106 THR A CA 1
ATOM 910 C C . THR A 1 106 ? 12.878 4.074 -21.083 1.00 41.44 106 THR A C 1
ATOM 912 O O . THR A 1 106 ? 13.556 4.811 -20.376 1.00 41.44 106 THR A O 1
ATOM 915 N N . ASP A 1 107 ? 13.367 3.094 -21.833 1.00 43.62 107 ASP A N 1
ATOM 916 C CA . ASP A 1 107 ? 14.768 2.813 -22.119 1.00 43.62 107 ASP A CA 1
ATOM 917 C C . ASP A 1 107 ? 15.642 2.366 -20.925 1.00 43.62 107 ASP A C 1
ATOM 919 O O . ASP A 1 107 ? 16.518 3.069 -20.418 1.00 43.62 107 ASP A O 1
ATOM 923 N N . VAL A 1 108 ? 15.454 1.105 -20.525 1.00 44.38 108 VAL A N 1
ATOM 924 C CA . VAL A 1 108 ? 16.332 0.380 -19.586 1.00 44.38 108 VAL A CA 1
ATOM 925 C C . VAL A 1 108 ? 17.689 -0.024 -20.190 1.00 44.38 108 VAL A C 1
ATOM 927 O O . VAL A 1 108 ? 18.488 -0.665 -19.502 1.00 44.38 108 VAL A O 1
ATOM 930 N N . SER A 1 109 ? 18.017 0.384 -21.426 1.00 43.62 109 SER A N 1
ATOM 931 C CA . SER A 1 109 ? 19.315 0.087 -22.062 1.00 43.62 109 SER A CA 1
ATOM 932 C C . SER A 1 109 ? 20.509 0.543 -21.223 1.00 43.62 109 SER A C 1
ATOM 934 O O . SER A 1 109 ? 21.593 -0.029 -21.321 1.00 43.62 109 SER A O 1
ATOM 936 N N . HIS A 1 110 ? 20.330 1.562 -20.377 1.00 38.88 110 HIS A N 1
ATOM 937 C CA . HIS A 1 110 ? 21.368 2.070 -19.479 1.00 38.88 110 HIS A CA 1
ATOM 938 C C . HIS A 1 110 ? 21.546 1.242 -18.194 1.00 38.88 110 HIS A C 1
ATOM 940 O O . HIS A 1 110 ? 22.652 1.208 -17.661 1.00 38.88 110 HIS A O 1
ATOM 946 N N . LEU A 1 111 ? 20.509 0.541 -17.718 1.00 40.78 111 LEU A N 1
ATOM 947 C CA . LEU A 1 111 ? 20.592 -0.371 -16.563 1.00 40.78 111 LEU A CA 1
ATOM 948 C C . LEU A 1 111 ? 21.161 -1.744 -16.956 1.00 40.78 111 LEU A C 1
ATOM 950 O O . LEU A 1 111 ? 21.800 -2.406 -16.146 1.00 40.78 111 LEU A O 1
ATOM 954 N N . LEU A 1 112 ? 21.015 -2.125 -18.228 1.00 41.22 112 LEU A N 1
ATOM 955 C CA . LEU A 1 112 ? 21.638 -3.311 -18.831 1.00 41.22 112 LEU A CA 1
ATOM 956 C C . LEU A 1 112 ? 23.132 -3.113 -19.172 1.00 41.22 112 LEU A C 1
ATOM 958 O O . LEU A 1 112 ? 23.781 -4.022 -19.682 1.00 41.22 112 LEU A O 1
ATOM 962 N N . ARG A 1 113 ? 23.695 -1.927 -18.898 1.00 37.06 113 ARG A N 1
ATOM 963 C CA . ARG A 1 113 ? 25.095 -1.556 -19.182 1.00 37.06 113 ARG A CA 1
ATOM 964 C C . ARG A 1 113 ? 26.027 -1.654 -17.978 1.00 37.06 113 ARG A C 1
ATOM 966 O O . ARG A 1 113 ? 27.086 -1.031 -17.985 1.00 37.06 113 ARG A O 1
ATOM 973 N N . ILE A 1 114 ? 25.685 -2.427 -16.955 1.00 39.16 114 ILE A N 1
ATOM 974 C CA . ILE A 1 114 ? 26.704 -2.841 -15.992 1.00 39.16 114 ILE A CA 1
ATOM 975 C C . ILE A 1 114 ? 27.324 -4.120 -16.558 1.00 39.16 114 ILE A C 1
ATOM 977 O O . ILE A 1 114 ? 26.662 -5.158 -16.532 1.00 39.16 114 ILE A O 1
ATOM 981 N N . PRO A 1 115 ? 28.560 -4.094 -17.095 1.00 39.81 115 PRO A N 1
ATOM 982 C CA . PRO A 1 115 ? 29.303 -5.330 -17.236 1.00 39.81 115 PRO A CA 1
ATOM 983 C C . PRO A 1 115 ? 29.477 -5.862 -15.815 1.00 39.81 115 PRO A C 1
ATOM 985 O O . PRO A 1 115 ? 30.254 -5.317 -15.035 1.00 39.81 115 PRO A O 1
ATOM 988 N N . LEU A 1 116 ? 28.677 -6.861 -15.447 1.00 43.56 116 LEU A N 1
ATOM 989 C CA . LEU A 1 116 ? 28.876 -7.583 -14.203 1.00 43.56 116 LEU A CA 1
ATOM 990 C C . LEU A 1 116 ? 30.245 -8.240 -14.314 1.00 43.56 116 LEU A C 1
ATOM 992 O O . LEU A 1 116 ? 30.431 -9.208 -15.057 1.00 43.56 116 LEU A O 1
ATOM 996 N N . ASP A 1 117 ? 31.214 -7.642 -13.628 1.00 45.81 117 ASP A N 1
ATOM 997 C CA . ASP A 1 117 ? 32.534 -8.216 -13.481 1.00 45.81 117 ASP A CA 1
ATOM 998 C C . ASP A 1 117 ? 32.363 -9.610 -12.870 1.00 45.81 117 ASP A C 1
ATOM 1000 O O . ASP A 1 117 ? 31.702 -9.794 -11.840 1.00 45.81 117 ASP A O 1
ATOM 1004 N N . LYS A 1 118 ? 32.888 -10.617 -13.567 1.00 45.31 118 LYS A N 1
ATOM 1005 C CA . LYS A 1 118 ? 32.702 -12.021 -13.199 1.00 45.31 118 LYS A CA 1
ATOM 1006 C C . LYS A 1 118 ? 33.316 -12.323 -11.832 1.00 45.31 118 LYS A C 1
ATOM 1008 O O . LYS A 1 118 ? 32.833 -13.232 -11.162 1.00 45.31 118 LYS A O 1
ATOM 1013 N N . GLU A 1 119 ? 34.321 -11.554 -11.408 1.00 47.78 119 GLU A N 1
ATOM 1014 C CA . GLU A 1 119 ? 34.900 -11.659 -10.064 1.00 47.78 119 GLU A CA 1
ATOM 1015 C C . GLU A 1 119 ? 33.942 -11.153 -8.981 1.00 47.78 119 GLU A C 1
ATOM 1017 O O . GLU A 1 119 ? 33.725 -11.848 -7.988 1.00 47.78 119 GLU A O 1
ATOM 1022 N N . LEU A 1 120 ? 33.268 -10.020 -9.210 1.00 43.59 120 LEU A N 1
ATOM 1023 C CA . LEU A 1 120 ? 32.320 -9.449 -8.249 1.00 43.59 120 LEU A CA 1
ATOM 1024 C C . LEU A 1 120 ? 31.111 -10.374 -8.027 1.00 43.59 120 LEU A C 1
ATOM 1026 O O . LEU A 1 120 ? 30.634 -10.525 -6.905 1.00 43.59 120 LEU A O 1
ATOM 1030 N N . SER A 1 121 ? 30.649 -11.047 -9.088 1.00 47.47 121 SER A N 1
ATOM 1031 C CA . SER A 1 121 ? 29.586 -12.062 -9.018 1.00 47.47 121 SER A CA 1
ATOM 1032 C C . SER A 1 121 ? 29.982 -13.265 -8.156 1.00 47.47 121 SER A C 1
ATOM 1034 O O . SER A 1 121 ? 29.160 -13.802 -7.411 1.00 47.47 121 SER A O 1
ATOM 1036 N N . PHE A 1 122 ? 31.245 -13.690 -8.216 1.00 48.69 122 PHE A N 1
ATOM 1037 C CA . PHE A 1 122 ? 31.721 -14.813 -7.417 1.00 48.69 122 PHE A CA 1
ATOM 1038 C C . PHE A 1 122 ? 31.797 -14.452 -5.928 1.00 48.69 122 PHE A C 1
ATOM 1040 O O . PHE A 1 122 ? 31.316 -15.220 -5.096 1.00 48.69 122 PHE A O 1
ATOM 1047 N N . GLU A 1 123 ? 32.323 -13.272 -5.589 1.00 45.91 123 GLU A N 1
ATOM 1048 C CA . GLU A 1 123 ? 32.416 -12.809 -4.198 1.00 45.91 123 GLU A CA 1
ATOM 1049 C C . GLU A 1 123 ? 31.037 -12.586 -3.563 1.00 45.91 123 GLU A C 1
ATOM 1051 O O . GLU A 1 123 ? 30.789 -13.068 -2.457 1.00 45.91 123 GLU A O 1
ATOM 1056 N N . LEU A 1 124 ? 30.101 -11.954 -4.282 1.00 43.94 124 LEU A N 1
ATOM 1057 C CA . LEU A 1 124 ? 28.720 -11.763 -3.816 1.00 43.94 124 LEU A CA 1
ATOM 1058 C C . LEU A 1 124 ? 28.004 -13.094 -3.574 1.00 43.94 124 LEU A C 1
ATOM 1060 O O . LEU A 1 124 ? 27.340 -13.260 -2.554 1.00 43.94 124 LEU A O 1
ATOM 1064 N N . ASN A 1 125 ? 28.177 -14.067 -4.472 1.00 47.22 125 ASN A N 1
ATOM 1065 C CA . ASN A 1 125 ? 27.582 -15.393 -4.308 1.00 47.22 125 ASN A CA 1
ATOM 1066 C C . ASN A 1 125 ? 28.169 -16.163 -3.116 1.00 47.22 125 ASN A C 1
ATOM 1068 O O . ASN A 1 125 ? 27.451 -16.940 -2.489 1.00 47.22 125 ASN A O 1
ATOM 1072 N N . GLN A 1 126 ? 29.445 -15.961 -2.776 1.00 48.91 126 GLN A N 1
ATOM 1073 C CA . GLN A 1 126 ? 30.041 -16.576 -1.586 1.00 48.91 126 GLN A CA 1
ATOM 1074 C C . GLN A 1 126 ? 29.557 -15.916 -0.293 1.00 48.91 126 GLN A C 1
ATOM 1076 O O . GLN A 1 126 ? 29.259 -16.615 0.675 1.00 48.91 126 GLN A O 1
ATOM 1081 N N . ILE A 1 127 ? 29.412 -14.588 -0.284 1.00 48.44 127 ILE A N 1
ATOM 1082 C CA . ILE A 1 127 ? 28.875 -13.840 0.861 1.00 48.44 127 ILE A CA 1
ATOM 1083 C C . ILE A 1 127 ? 27.420 -14.251 1.125 1.00 48.44 127 ILE A C 1
ATOM 1085 O O . ILE A 1 127 ? 27.078 -14.619 2.247 1.00 48.44 127 ILE A O 1
ATOM 1089 N N . LEU A 1 128 ? 26.590 -14.312 0.079 1.00 43.59 128 LEU A N 1
ATOM 1090 C CA . LEU A 1 128 ? 25.188 -14.728 0.183 1.00 43.59 128 LEU A CA 1
ATOM 1091 C C . LEU A 1 128 ? 25.037 -16.183 0.656 1.00 43.59 128 LEU A C 1
ATOM 1093 O O . LEU A 1 128 ? 24.169 -16.467 1.477 1.00 43.59 128 LEU A O 1
ATOM 1097 N N . LYS A 1 129 ? 25.915 -17.092 0.210 1.00 46.25 129 LYS A N 1
ATOM 1098 C CA . LYS A 1 129 ? 25.937 -18.496 0.666 1.00 46.25 129 LYS A CA 1
ATOM 1099 C C . LYS A 1 129 ? 26.381 -18.673 2.116 1.00 46.25 129 LYS A C 1
ATOM 1101 O O . LYS A 1 129 ? 26.029 -19.673 2.733 1.00 46.25 129 L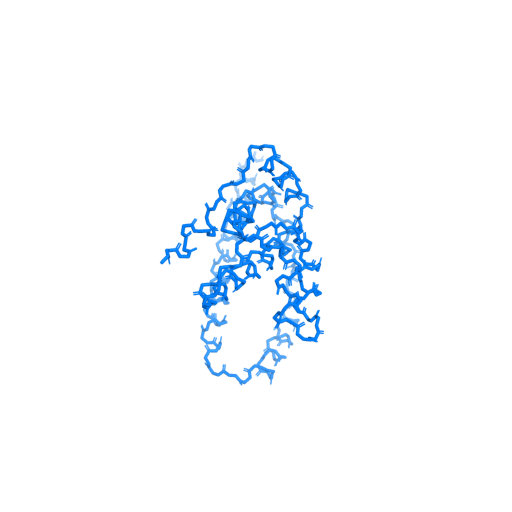YS A O 1
ATOM 1106 N N . THR A 1 130 ? 27.180 -17.748 2.640 1.00 49.22 130 THR A N 1
ATOM 1107 C CA . THR A 1 130 ? 27.712 -17.847 4.005 1.00 49.22 130 THR A CA 1
ATOM 1108 C C . THR A 1 130 ? 26.724 -17.289 5.032 1.00 49.22 130 THR A C 1
ATOM 1110 O O . THR A 1 130 ? 26.671 -17.793 6.151 1.00 49.22 130 THR A O 1
ATOM 1113 N N . GLU A 1 131 ? 25.917 -16.288 4.659 1.00 49.12 131 GLU A N 1
ATOM 1114 C CA . GLU A 1 131 ? 24.987 -15.625 5.587 1.00 49.12 131 GLU A CA 1
ATOM 1115 C C . GLU A 1 131 ? 23.557 -16.189 5.588 1.00 49.12 131 GLU A C 1
ATOM 1117 O O . GLU A 1 131 ? 22.855 -16.051 6.588 1.00 49.12 131 GLU A O 1
ATOM 1122 N N . LEU A 1 132 ? 23.118 -16.870 4.524 1.00 43.28 132 LEU A N 1
ATOM 1123 C CA . LEU A 1 132 ? 21.760 -17.419 4.413 1.00 43.28 132 LEU A CA 1
ATOM 1124 C C . LEU A 1 132 ? 21.748 -18.941 4.613 1.00 43.28 132 LEU A C 1
ATOM 1126 O O . LEU A 1 132 ? 21.456 -19.710 3.699 1.00 43.28 132 LEU A O 1
ATOM 1130 N N . ILE A 1 133 ? 22.052 -19.396 5.831 1.00 45.53 133 ILE A N 1
ATOM 1131 C CA . ILE A 1 133 ? 21.732 -20.767 6.254 1.00 45.53 133 ILE A CA 1
ATOM 1132 C C . ILE A 1 133 ? 20.244 -20.802 6.620 1.00 45.53 133 ILE A C 1
ATOM 1134 O O . ILE A 1 133 ? 19.889 -20.730 7.789 1.00 45.53 133 ILE A O 1
ATOM 1138 N N . ASP A 1 134 ? 19.379 -20.897 5.614 1.00 43.22 134 ASP A N 1
ATOM 1139 C CA . ASP A 1 134 ? 18.067 -21.526 5.770 1.00 43.22 134 ASP A CA 1
ATOM 1140 C C . ASP A 1 134 ? 17.629 -22.121 4.427 1.00 43.22 134 ASP A C 1
ATOM 1142 O O . ASP A 1 134 ? 17.412 -21.434 3.428 1.00 43.22 134 ASP A O 1
ATOM 1146 N N . ILE A 1 135 ? 17.554 -23.451 4.414 1.00 47.06 135 ILE A N 1
ATOM 1147 C CA . ILE A 1 135 ? 17.507 -24.320 3.228 1.00 47.06 135 ILE A CA 1
ATOM 1148 C C . ILE A 1 135 ? 16.232 -24.113 2.376 1.00 47.06 135 ILE A C 1
ATOM 1150 O O . ILE A 1 135 ? 16.189 -24.547 1.230 1.00 47.06 135 ILE A O 1
ATOM 1154 N N . GLU A 1 136 ? 15.222 -23.383 2.864 1.00 46.09 136 GLU A N 1
ATOM 1155 C CA . GLU A 1 136 ? 14.001 -23.063 2.101 1.00 46.09 136 GLU A CA 1
ATOM 1156 C C . GLU A 1 136 ? 14.123 -21.848 1.163 1.00 46.09 136 GLU A C 1
ATOM 1158 O O . GLU A 1 136 ? 13.368 -21.750 0.194 1.00 46.09 136 GLU A O 1
ATOM 1163 N N . TYR A 1 137 ? 15.073 -20.934 1.393 1.00 46.09 137 TYR A N 1
ATOM 1164 C CA . TYR A 1 137 ? 15.265 -19.767 0.517 1.00 46.09 137 TYR A CA 1
ATOM 1165 C C . TYR A 1 137 ? 16.170 -20.055 -0.682 1.00 46.09 137 TYR A C 1
ATOM 1167 O O . TYR A 1 137 ? 16.078 -19.353 -1.690 1.00 46.09 137 TYR A O 1
ATOM 1175 N N . GLN A 1 138 ? 17.005 -21.095 -0.606 1.00 46.06 138 GLN A N 1
ATOM 1176 C CA . GLN A 1 138 ? 17.947 -21.451 -1.667 1.00 46.06 138 GLN A CA 1
ATOM 1177 C C . GLN A 1 138 ? 17.216 -21.799 -2.972 1.00 46.06 138 GLN A C 1
ATOM 1179 O O . GLN A 1 138 ? 17.546 -21.239 -4.009 1.00 46.06 138 GLN A O 1
ATOM 1184 N N . ASP A 1 139 ? 16.148 -22.601 -2.915 1.00 52.56 139 ASP A N 1
ATOM 1185 C CA . ASP A 1 139 ? 15.362 -22.971 -4.103 1.00 52.56 139 ASP A CA 1
ATOM 1186 C C . ASP A 1 139 ? 14.656 -21.764 -4.747 1.00 52.56 139 ASP A C 1
ATOM 1188 O O . ASP A 1 139 ? 14.500 -21.701 -5.968 1.00 52.56 139 ASP A O 1
ATOM 1192 N N . GLN A 1 140 ? 14.230 -20.781 -3.946 1.00 51.47 140 GLN A N 1
ATOM 1193 C CA . GLN A 1 140 ? 13.589 -19.567 -4.462 1.00 51.47 140 GLN A CA 1
ATOM 1194 C C . GLN A 1 140 ? 14.608 -18.607 -5.077 1.00 51.47 140 GLN A C 1
ATOM 1196 O O . GLN A 1 140 ? 14.329 -18.019 -6.120 1.00 51.47 140 GLN A O 1
ATOM 1201 N N . ILE A 1 141 ? 15.787 -18.475 -4.465 1.00 52.31 141 ILE A N 1
ATOM 1202 C CA . ILE A 1 141 ? 16.894 -17.665 -4.983 1.00 52.31 141 ILE A CA 1
ATOM 1203 C C . ILE A 1 141 ? 17.463 -18.295 -6.255 1.00 52.31 141 ILE A C 1
ATOM 1205 O O . ILE A 1 141 ? 17.642 -17.589 -7.242 1.00 52.31 141 ILE A O 1
ATOM 1209 N N . ASP A 1 142 ? 17.674 -19.611 -6.275 1.00 53.31 142 ASP A N 1
ATOM 1210 C CA . ASP A 1 142 ? 18.167 -20.342 -7.443 1.00 53.31 142 ASP A CA 1
ATOM 1211 C C . ASP A 1 142 ? 17.166 -20.227 -8.603 1.00 53.31 142 ASP A C 1
ATOM 1213 O O . ASP A 1 142 ? 17.553 -19.958 -9.742 1.00 53.31 142 ASP A O 1
ATOM 1217 N N . LYS A 1 143 ? 15.860 -20.329 -8.322 1.00 59.12 143 LYS A N 1
ATOM 1218 C CA . LYS A 1 143 ? 14.815 -20.097 -9.327 1.00 59.12 143 LYS A CA 1
ATOM 1219 C C . LYS A 1 143 ? 14.816 -18.656 -9.840 1.00 59.12 143 LYS A C 1
ATOM 1221 O O . LYS A 1 143 ? 14.772 -18.446 -11.048 1.00 59.12 143 LYS A O 1
ATOM 1226 N N . LEU A 1 144 ? 14.921 -17.674 -8.946 1.00 52.00 144 LEU A N 1
ATOM 1227 C CA . LEU A 1 144 ? 15.011 -16.263 -9.323 1.00 52.00 144 LEU A CA 1
ATOM 1228 C C . LEU A 1 144 ? 16.254 -15.995 -10.191 1.00 52.00 144 LEU A C 1
ATOM 1230 O O . LEU A 1 144 ? 16.174 -15.260 -11.170 1.00 52.00 144 LEU A O 1
ATOM 1234 N N . GLN A 1 145 ? 17.393 -16.614 -9.873 1.00 54.28 145 GLN A N 1
ATOM 1235 C CA . GLN A 1 145 ? 18.621 -16.513 -10.663 1.00 54.28 145 GLN A CA 1
ATOM 1236 C C . GLN A 1 145 ? 18.464 -17.138 -12.051 1.00 54.28 145 GLN A C 1
ATOM 1238 O O . GLN A 1 145 ? 18.917 -16.553 -13.035 1.00 54.28 145 GLN A O 1
ATOM 1243 N N . VAL A 1 146 ? 17.789 -18.286 -12.154 1.00 59.69 146 VAL A N 1
ATOM 1244 C CA . VAL A 1 146 ? 17.457 -18.908 -13.443 1.00 59.69 146 VAL A CA 1
ATOM 1245 C C . VAL A 1 146 ? 16.555 -17.994 -14.273 1.00 59.69 146 VAL A C 1
ATOM 1247 O O . VAL A 1 146 ? 16.820 -17.795 -15.460 1.00 59.69 146 VAL A O 1
ATOM 1250 N N . ASP A 1 147 ? 15.540 -17.391 -13.655 1.00 54.03 147 ASP A N 1
ATOM 1251 C CA . ASP A 1 147 ? 14.623 -16.471 -14.331 1.00 54.03 147 ASP A CA 1
ATOM 1252 C C . ASP A 1 147 ? 15.363 -15.210 -14.822 1.00 54.03 147 ASP A C 1
ATOM 1254 O O . ASP A 1 147 ? 15.210 -14.800 -15.976 1.00 54.03 147 ASP A O 1
ATOM 1258 N N . ILE A 1 148 ? 16.246 -14.637 -13.995 1.00 56.88 148 ILE A N 1
ATOM 1259 C CA . ILE A 1 148 ? 17.101 -13.496 -14.365 1.00 56.88 148 ILE A CA 1
ATOM 1260 C C . ILE A 1 148 ? 18.044 -13.859 -15.520 1.00 56.88 148 ILE A C 1
ATOM 1262 O O . ILE A 1 148 ? 18.207 -13.067 -16.454 1.00 56.88 148 ILE A O 1
ATOM 1266 N N . GLN A 1 149 ? 18.650 -15.048 -15.493 1.00 53.97 149 GLN A N 1
ATOM 1267 C CA . GLN A 1 149 ? 19.543 -15.504 -16.556 1.00 53.97 149 GLN A CA 1
ATOM 1268 C C . GLN A 1 149 ? 18.783 -15.690 -17.875 1.00 53.97 149 GLN A C 1
ATOM 1270 O O . GLN A 1 149 ? 19.248 -15.225 -18.914 1.00 53.97 149 GLN A O 1
ATOM 1275 N N . MET A 1 150 ? 17.585 -16.282 -17.835 1.00 55.06 150 MET A N 1
ATOM 1276 C CA . MET A 1 150 ? 16.734 -16.454 -19.016 1.00 55.06 150 MET A CA 1
ATOM 1277 C C . MET A 1 150 ? 16.361 -15.105 -19.647 1.00 55.06 150 MET A C 1
ATOM 1279 O O . MET A 1 150 ? 16.438 -14.947 -20.867 1.00 55.06 150 MET A O 1
ATOM 1283 N N . ILE A 1 151 ? 15.992 -14.119 -18.824 1.00 52.56 151 ILE A N 1
ATOM 1284 C CA . ILE A 1 151 ? 15.681 -12.762 -19.292 1.00 52.56 151 ILE A CA 1
ATOM 1285 C C . ILE A 1 151 ? 16.925 -12.108 -19.906 1.00 52.56 151 ILE A C 1
ATOM 1287 O O . ILE A 1 151 ? 16.848 -11.522 -20.984 1.00 52.56 151 ILE A O 1
ATOM 1291 N N . THR A 1 152 ? 18.083 -12.248 -19.262 1.00 52.62 152 THR A N 1
ATOM 1292 C CA . THR A 1 152 ? 19.355 -11.690 -19.745 1.00 52.62 152 THR A CA 1
ATOM 1293 C C . THR A 1 152 ? 19.753 -12.277 -21.099 1.00 52.62 152 THR A C 1
ATOM 1295 O O . THR A 1 152 ? 20.109 -11.538 -22.020 1.00 52.62 152 THR A O 1
ATOM 1298 N N . ASP A 1 153 ? 19.643 -13.594 -21.264 1.00 54.72 153 ASP A N 1
ATOM 1299 C CA . ASP A 1 153 ? 19.952 -14.272 -22.524 1.00 54.72 153 ASP A CA 1
ATOM 1300 C C . ASP A 1 153 ? 19.004 -13.830 -23.644 1.00 54.72 153 ASP A C 1
ATOM 1302 O O . ASP A 1 153 ? 19.445 -13.554 -24.763 1.00 54.72 153 ASP A O 1
ATOM 1306 N N . PHE A 1 154 ? 17.713 -13.688 -23.336 1.00 54.03 154 PHE A N 1
ATOM 1307 C CA . PHE A 1 154 ? 16.724 -13.171 -24.277 1.00 54.03 154 PHE A CA 1
ATOM 1308 C C . PHE A 1 154 ? 17.055 -11.742 -24.736 1.00 54.03 154 PHE A C 1
ATOM 1310 O O . PHE A 1 154 ? 17.057 -11.462 -25.937 1.00 54.03 154 PHE A O 1
ATOM 1317 N N . LEU A 1 155 ? 17.402 -10.852 -23.804 1.00 50.84 155 LEU A N 1
ATOM 1318 C CA . LEU A 1 155 ? 17.775 -9.470 -24.113 1.00 50.84 155 LEU A CA 1
ATOM 1319 C C . LEU A 1 155 ? 19.054 -9.393 -24.960 1.00 50.84 155 LEU A C 1
ATOM 1321 O O . LEU A 1 155 ? 19.102 -8.632 -25.927 1.00 50.84 155 LEU A O 1
ATOM 1325 N N . ASN A 1 156 ? 20.049 -10.237 -24.680 1.00 57.94 156 ASN A N 1
ATOM 1326 C CA . ASN A 1 156 ? 21.268 -10.332 -25.489 1.00 57.94 156 ASN A CA 1
ATOM 1327 C C . ASN A 1 156 ? 20.981 -10.806 -26.923 1.00 57.94 156 ASN A C 1
ATOM 1329 O O . ASN A 1 156 ? 21.585 -10.315 -27.881 1.00 57.94 156 ASN A O 1
ATOM 1333 N N . VAL A 1 157 ? 20.047 -11.747 -27.098 1.00 66.94 157 VAL A N 1
ATOM 1334 C CA . VAL A 1 157 ? 19.606 -12.191 -28.430 1.00 66.94 157 VAL A CA 1
ATOM 1335 C C . VAL A 1 157 ? 18.921 -11.052 -29.183 1.00 66.94 157 VAL A C 1
ATOM 1337 O O . VAL A 1 157 ? 19.224 -10.837 -30.359 1.00 66.94 157 VAL A O 1
ATOM 1340 N N . LEU A 1 158 ? 18.041 -10.297 -28.522 1.00 55.22 158 LEU A N 1
ATOM 1341 C CA . LEU A 1 158 ? 17.385 -9.137 -29.128 1.00 55.22 158 LEU A CA 1
ATOM 1342 C C . LEU A 1 158 ? 18.399 -8.068 -29.551 1.00 55.22 158 LEU A C 1
ATOM 1344 O O . LEU A 1 158 ? 18.361 -7.630 -30.698 1.00 55.22 158 LEU A O 1
ATOM 1348 N N . GLN A 1 159 ? 19.353 -7.727 -28.685 1.00 53.69 159 GLN A N 1
ATOM 1349 C CA . GLN A 1 159 ? 20.407 -6.754 -28.979 1.00 53.69 159 GLN A CA 1
ATOM 1350 C C . GLN A 1 159 ? 21.289 -7.190 -30.159 1.00 53.69 159 GLN A C 1
ATOM 1352 O O . GLN A 1 159 ? 21.659 -6.384 -31.018 1.00 53.69 159 GLN A O 1
ATOM 1357 N N . LYS A 1 160 ? 21.621 -8.485 -30.236 1.00 67.88 160 LYS A N 1
ATOM 1358 C CA . LYS A 1 160 ? 22.368 -9.045 -31.366 1.00 67.88 160 LYS A CA 1
ATOM 1359 C C . LYS A 1 160 ? 21.574 -8.923 -32.666 1.00 67.88 160 LYS A C 1
ATOM 1361 O O . LYS A 1 160 ? 22.139 -8.537 -33.687 1.00 67.88 160 LYS A O 1
ATOM 1366 N N . ASN A 1 161 ? 20.281 -9.231 -32.633 1.00 67.88 161 ASN A N 1
ATOM 1367 C CA . ASN A 1 161 ? 19.414 -9.134 -33.805 1.00 67.88 161 ASN A CA 1
ATOM 1368 C C . ASN A 1 161 ? 19.226 -7.682 -34.256 1.00 67.88 161 ASN A C 1
ATOM 1370 O O . ASN A 1 161 ? 19.321 -7.406 -35.448 1.00 67.88 161 ASN A O 1
ATOM 1374 N N . GLU A 1 162 ? 19.041 -6.751 -33.323 1.00 62.53 162 GLU A N 1
ATOM 1375 C CA . GLU A 1 162 ? 19.001 -5.315 -33.604 1.00 62.53 162 GLU A CA 1
ATOM 1376 C C . GLU A 1 162 ? 20.303 -4.846 -34.266 1.00 62.53 162 GLU A C 1
ATOM 1378 O O . GLU A 1 162 ? 20.273 -4.210 -35.318 1.00 62.53 162 GLU A O 1
ATOM 1383 N N . SER A 1 163 ? 21.455 -5.239 -33.714 1.00 63.19 163 SER A N 1
ATOM 1384 C CA . SER A 1 163 ? 22.769 -4.892 -34.270 1.00 63.19 163 SER A CA 1
ATOM 1385 C C . SER A 1 163 ? 22.949 -5.408 -35.702 1.00 63.19 163 SER A C 1
ATOM 1387 O O . SER A 1 163 ? 23.493 -4.699 -36.547 1.00 63.19 163 SER A O 1
ATOM 1389 N N . ILE A 1 164 ? 22.473 -6.625 -35.996 1.00 72.00 164 ILE A N 1
ATOM 1390 C CA . ILE A 1 164 ? 22.499 -7.214 -37.345 1.00 72.00 164 ILE A CA 1
ATOM 1391 C C . ILE A 1 164 ? 21.594 -6.425 -38.300 1.00 72.00 164 ILE A C 1
ATOM 1393 O O . ILE A 1 164 ? 22.015 -6.109 -39.411 1.00 72.00 164 ILE A O 1
ATOM 1397 N N . LEU A 1 165 ? 20.377 -6.083 -37.872 1.00 58.91 165 LEU A N 1
ATOM 1398 C CA . LEU A 1 165 ? 19.412 -5.336 -38.685 1.00 58.91 165 LEU A CA 1
ATOM 1399 C C . LEU A 1 165 ? 19.895 -3.912 -38.995 1.00 58.91 165 LEU A C 1
ATOM 1401 O O . LEU A 1 165 ? 19.725 -3.432 -40.117 1.00 58.91 165 LEU A O 1
ATOM 1405 N N . LEU A 1 166 ? 20.550 -3.260 -38.032 1.00 61.75 166 LEU A N 1
ATOM 1406 C CA . LEU A 1 166 ? 21.171 -1.950 -38.223 1.00 61.75 166 LEU A CA 1
ATOM 1407 C C . LEU A 1 166 ? 22.351 -2.018 -39.203 1.00 61.75 166 LEU A C 1
ATOM 1409 O O . LEU A 1 166 ? 22.454 -1.159 -40.071 1.00 61.75 166 LEU A O 1
ATOM 1413 N N . HIS A 1 167 ? 23.189 -3.059 -39.132 1.00 55.28 167 HIS A N 1
ATOM 1414 C CA . HIS A 1 167 ? 24.302 -3.260 -40.073 1.00 55.28 167 HIS A CA 1
ATOM 1415 C C . HIS A 1 167 ? 23.854 -3.600 -41.503 1.00 55.28 167 HIS A C 1
ATOM 1417 O O . HIS A 1 167 ? 24.591 -3.344 -42.446 1.00 55.28 167 HIS A O 1
ATOM 1423 N N . GLN A 1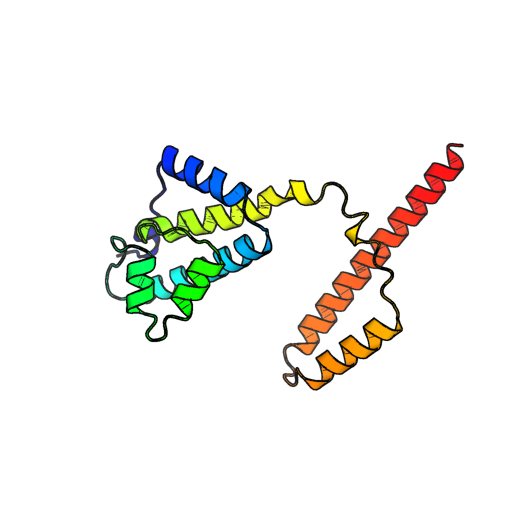 168 ? 22.670 -4.193 -41.676 1.00 50.62 168 GLN A N 1
ATOM 1424 C CA . GLN A 1 168 ? 22.094 -4.492 -42.995 1.00 50.62 168 GLN A CA 1
ATOM 1425 C C . GLN A 1 168 ? 21.383 -3.291 -43.637 1.00 50.62 168 GLN A C 1
ATOM 1427 O O . GLN A 1 168 ? 21.039 -3.351 -44.816 1.00 50.62 168 GLN A O 1
ATOM 1432 N N . SER A 1 169 ? 21.143 -2.224 -42.869 1.00 47.31 169 SER A N 1
ATOM 1433 C CA . SER A 1 169 ? 20.422 -1.021 -43.312 1.00 47.31 169 SER A CA 1
ATOM 1434 C C . SER A 1 169 ? 21.347 0.147 -43.706 1.00 47.31 169 SER A C 1
ATOM 1436 O O . SER A 1 169 ? 20.850 1.201 -44.104 1.00 47.31 169 SER A O 1
ATOM 1438 N N . THR A 1 170 ? 22.669 -0.037 -43.608 1.00 44.97 170 THR A N 1
ATOM 1439 C CA . THR A 1 170 ? 23.744 0.873 -44.066 1.00 44.97 170 THR A CA 1
ATOM 1440 C C . THR A 1 170 ? 24.546 0.242 -45.187 1.00 44.97 170 THR A C 1
ATOM 1442 O O . THR A 1 170 ? 24.870 0.968 -46.152 1.00 44.97 170 THR A O 1
#

Foldseek 3Di:
DPVVQQQADADDPVRLVVLLVVLLVADLVLLVLLLVLLVVVSVVSVPDPDDQQQPKPLVVCVVVPPPCPSVVSCVVSVPDIDGSSPSVVSSVSSVVSSVVCPVVVPDCVVVLPDPPDPVVVVVVVVVCVVPDPDPVVVVVVVVVVVVVVVVNVVVVVVVVVVVVVVVVVD

Radius of gyration: 22.06 Å; chains: 1; bounding box: 55×40×66 Å

pLDDT: mean 70.7, std 18.67, range [37.06, 96.31]